Protein AF-A0A7V9KNM3-F1 (afdb_monomer_lite)

Secondary structure (DSSP, 8-state):
-HHHHHHHHHT-------TTTT--SSTTHHHHHHHHHHHHHHHHHTT--------S-STTS-HHHHTT-TT--EE--SPPHHHHHHHHHHHHHHHT--SPPP--TT--HHHHHHHHHHHHHHT--HHHHHTT---HHHHTHHHHHHHHHHHTTTSEESSSSSB--TT--S-------PPPPP-

Structure (mmCIF, N/CA/C/O backbone):
data_AF-A0A7V9KNM3-F1
#
_entry.id   AF-A0A7V9KNM3-F1
#
loop_
_atom_site.group_PDB
_atom_site.id
_atom_site.type_symbol
_atom_site.label_atom_id
_atom_site.label_alt_id
_atom_site.label_comp_id
_atom_site.label_asym_id
_atom_site.label_entity_id
_atom_site.label_seq_id
_atom_site.pdbx_PDB_ins_code
_atom_site.Cartn_x
_atom_site.Cartn_y
_atom_site.Cartn_z
_atom_site.occupancy
_atom_site.B_iso_or_equiv
_atom_site.auth_seq_id
_atom_site.auth_comp_id
_atom_site.auth_asym_id
_atom_site.auth_atom_id
_atom_site.pdbx_PDB_model_num
ATOM 1 N N . MET A 1 1 ? -4.105 -4.287 0.171 1.00 67.44 1 MET A N 1
ATOM 2 C CA . MET A 1 1 ? -3.770 -5.733 0.148 1.00 67.44 1 MET A CA 1
ATOM 3 C C . MET A 1 1 ? -3.659 -6.313 1.552 1.00 67.44 1 MET A C 1
ATOM 5 O O . MET A 1 1 ? -4.284 -7.334 1.788 1.00 67.44 1 MET A O 1
ATOM 9 N N . ILE A 1 2 ? -2.977 -5.642 2.489 1.00 79.56 2 ILE A N 1
ATOM 10 C CA . ILE A 1 2 ? -2.783 -6.111 3.877 1.00 79.56 2 ILE A CA 1
ATOM 11 C C . ILE A 1 2 ? -4.099 -6.467 4.583 1.00 79.56 2 ILE A C 1
ATOM 13 O O . ILE A 1 2 ? -4.248 -7.595 5.030 1.00 79.56 2 ILE A O 1
ATOM 17 N N . ALA A 1 3 ? -5.088 -5.565 4.592 1.00 78.12 3 ALA A N 1
ATOM 18 C CA . ALA A 1 3 ? -6.379 -5.825 5.243 1.00 78.12 3 ALA A CA 1
ATOM 19 C C . ALA A 1 3 ? -7.108 -7.070 4.694 1.00 78.12 3 ALA A C 1
ATOM 21 O O . ALA A 1 3 ? -7.756 -7.785 5.446 1.00 78.12 3 ALA A O 1
ATOM 22 N N . LYS A 1 4 ? -6.964 -7.361 3.391 1.00 75.81 4 LYS A N 1
ATOM 23 C CA . LYS A 1 4 ? -7.554 -8.555 2.760 1.00 75.81 4 LYS A CA 1
ATOM 24 C C . LYS A 1 4 ? -6.769 -9.830 3.076 1.00 75.81 4 LYS A C 1
ATOM 26 O O . LYS A 1 4 ? -7.362 -10.893 3.179 1.00 75.81 4 LYS A O 1
ATOM 31 N N . ALA A 1 5 ? -5.446 -9.729 3.191 1.00 84.25 5 ALA A N 1
ATOM 32 C CA . ALA A 1 5 ? -4.588 -10.873 3.475 1.00 84.25 5 ALA A CA 1
ATOM 33 C C . ALA A 1 5 ? -4.654 -11.289 4.952 1.00 84.25 5 ALA A C 1
ATOM 35 O O . ALA A 1 5 ? -4.652 -12.479 5.233 1.00 84.25 5 ALA A O 1
ATOM 36 N N . ALA A 1 6 ? -4.767 -10.329 5.877 1.00 86.25 6 ALA A N 1
ATOM 37 C CA . ALA A 1 6 ? -4.694 -10.570 7.317 1.00 86.25 6 ALA A CA 1
ATOM 38 C C . ALA A 1 6 ? -5.688 -11.631 7.814 1.00 86.25 6 ALA A C 1
ATOM 40 O O . ALA A 1 6 ? -5.289 -12.549 8.524 1.00 86.25 6 ALA A O 1
ATOM 41 N N . GLY A 1 7 ? -6.959 -11.546 7.411 1.00 85.56 7 GLY A N 1
ATOM 42 C CA . GLY A 1 7 ? -7.958 -12.524 7.842 1.00 85.56 7 GLY A CA 1
ATOM 43 C C . GLY A 1 7 ? -7.738 -13.916 7.257 1.00 85.56 7 GLY A C 1
ATOM 44 O O . GLY A 1 7 ? -7.827 -14.893 7.993 1.00 85.56 7 GLY A O 1
ATOM 45 N N . ASN A 1 8 ? -7.344 -14.015 5.982 1.00 86.06 8 ASN A N 1
ATOM 46 C CA . ASN A 1 8 ? -6.976 -15.301 5.378 1.00 86.06 8 ASN A CA 1
ATOM 47 C C . ASN A 1 8 ? -5.764 -15.927 6.080 1.00 86.06 8 ASN A C 1
ATOM 49 O O . ASN A 1 8 ? -5.775 -17.121 6.356 1.00 86.06 8 ASN A O 1
ATOM 53 N N . THR A 1 9 ? -4.742 -15.129 6.401 1.00 88.88 9 THR A N 1
ATOM 54 C CA . THR A 1 9 ? -3.554 -15.601 7.127 1.00 88.88 9 THR A CA 1
ATOM 55 C C . THR A 1 9 ? -3.896 -16.066 8.542 1.00 88.88 9 THR A C 1
ATOM 57 O O . THR A 1 9 ? -3.340 -17.054 9.005 1.00 88.88 9 THR A O 1
ATOM 60 N N . ALA A 1 10 ? -4.807 -15.374 9.229 1.00 87.19 10 ALA A N 1
ATOM 61 C CA . ALA A 1 10 ? -5.215 -15.718 10.589 1.00 87.19 10 ALA A CA 1
ATOM 62 C C . ALA A 1 10 ? -6.305 -16.807 10.654 1.00 87.19 10 ALA A C 1
ATOM 64 O O . ALA A 1 10 ? -6.640 -17.258 11.745 1.00 87.19 10 ALA A O 1
ATOM 65 N N . GLY A 1 11 ? -6.892 -17.202 9.518 1.00 87.19 11 GLY A N 1
ATOM 66 C CA . GLY A 1 11 ? -8.059 -18.089 9.487 1.00 87.19 11 GLY A CA 1
ATOM 67 C C . GLY A 1 11 ? -9.318 -17.467 10.107 1.00 87.19 11 GLY A C 1
ATOM 68 O O . GLY A 1 11 ? -10.184 -18.189 10.592 1.00 87.19 11 GLY A O 1
ATOM 69 N N . ILE A 1 12 ? -9.421 -16.132 10.118 1.00 86.31 12 ILE A N 1
ATOM 70 C CA . ILE A 1 12 ? -10.516 -15.388 10.756 1.00 86.31 12 ILE A CA 1
ATOM 71 C C . ILE A 1 12 ? -11.454 -14.817 9.677 1.00 86.31 12 ILE A C 1
ATOM 73 O O . ILE A 1 12 ? -10.978 -14.185 8.725 1.00 86.31 12 ILE A O 1
ATOM 77 N N . PRO A 1 13 ? -12.788 -14.968 9.821 1.00 85.12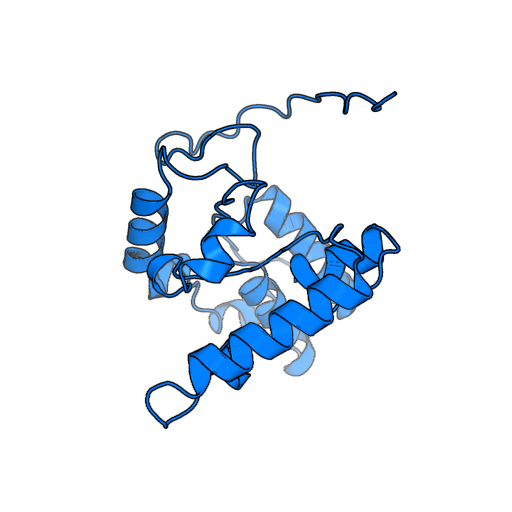 13 PRO A N 1
ATOM 78 C CA . PRO A 1 13 ? -13.757 -14.345 8.925 1.00 85.12 13 PRO A CA 1
ATOM 79 C C . PRO A 1 13 ? -13.531 -12.836 8.781 1.00 85.12 13 PRO A C 1
ATOM 81 O O . PRO A 1 13 ? -13.431 -12.107 9.766 1.00 85.12 13 PRO A O 1
ATOM 84 N N . THR A 1 14 ? -13.462 -12.356 7.538 1.00 86.62 14 THR A N 1
ATOM 85 C CA . THR A 1 14 ? -13.218 -10.939 7.233 1.00 86.62 14 THR A CA 1
ATOM 86 C C . THR A 1 14 ? -14.470 -10.291 6.670 1.00 86.62 14 THR A C 1
ATOM 88 O O . THR A 1 14 ? -15.011 -10.745 5.664 1.00 86.62 14 THR A O 1
ATOM 91 N N . VAL A 1 15 ? -14.887 -9.180 7.273 1.00 84.00 15 VAL A N 1
ATOM 92 C CA . VAL A 1 15 ? -15.954 -8.328 6.743 1.00 84.00 15 VAL A CA 1
ATOM 93 C C . VAL A 1 15 ? -15.316 -7.163 5.992 1.00 84.00 15 VAL A C 1
ATOM 95 O O . VAL A 1 15 ? -14.533 -6.402 6.558 1.00 84.00 15 VAL A O 1
ATOM 98 N N . ALA A 1 16 ? -15.638 -7.017 4.706 1.00 83.00 16 ALA A N 1
ATOM 99 C CA . ALA A 1 16 ? -15.242 -5.838 3.945 1.00 83.00 16 ALA A CA 1
ATOM 100 C C . ALA A 1 16 ? -16.137 -4.654 4.340 1.00 83.00 16 ALA A C 1
ATOM 102 O O . ALA A 1 16 ? -17.355 -4.719 4.190 1.00 83.00 16 ALA A O 1
ATOM 103 N N . PHE A 1 17 ? -15.529 -3.580 4.840 1.00 81.56 17 PHE A N 1
ATOM 104 C CA . PHE A 1 17 ? -16.239 -2.393 5.311 1.00 81.56 17 PHE A CA 1
ATOM 105 C C . PHE A 1 17 ? -15.962 -1.211 4.375 1.00 81.56 17 PHE A C 1
ATOM 107 O O . PHE A 1 17 ? -14.851 -0.679 4.357 1.00 81.56 17 PHE A O 1
ATOM 114 N N . ASP A 1 18 ? -16.954 -0.821 3.572 1.00 80.88 18 ASP A N 1
ATOM 115 C CA . ASP A 1 18 ? -16.836 0.286 2.617 1.00 80.88 18 ASP A CA 1
ATOM 116 C C . ASP A 1 18 ? -17.395 1.586 3.209 1.00 80.88 18 ASP A C 1
ATOM 118 O O . ASP A 1 18 ? -18.603 1.803 3.291 1.00 80.88 18 ASP A O 1
ATOM 122 N N . LEU A 1 19 ? -16.480 2.465 3.611 1.00 74.50 19 LEU A N 1
ATOM 123 C CA . LEU A 1 19 ? -16.789 3.786 4.152 1.00 74.50 19 LEU A CA 1
ATOM 124 C C . LEU A 1 19 ? -17.385 4.746 3.121 1.00 74.50 19 LEU A C 1
ATOM 126 O O . LEU A 1 19 ? -18.217 5.577 3.480 1.00 74.50 19 LEU A O 1
ATOM 130 N N . SER A 1 20 ? -16.965 4.647 1.862 1.00 70.19 20 SER A N 1
ATOM 131 C CA . SER A 1 20 ? -17.437 5.520 0.787 1.00 70.19 20 SER A CA 1
ATOM 132 C C . SER A 1 20 ? -18.879 5.189 0.417 1.00 70.19 20 SER A C 1
ATOM 134 O O . SER A 1 20 ? -19.686 6.098 0.255 1.00 70.19 20 SER A O 1
ATOM 136 N N . ALA A 1 21 ? -19.242 3.904 0.393 1.00 70.50 21 ALA A N 1
ATOM 137 C CA . ALA A 1 21 ? -20.623 3.467 0.173 1.00 70.50 21 ALA A CA 1
ATOM 138 C C . ALA A 1 21 ? -21.593 3.911 1.289 1.00 70.50 21 ALA A C 1
ATOM 140 O O . ALA A 1 21 ? -22.805 3.989 1.077 1.00 70.50 21 ALA A O 1
ATOM 141 N N . MET A 1 22 ? -21.076 4.223 2.482 1.00 67.94 22 MET A N 1
ATOM 142 C CA . MET A 1 22 ? -21.872 4.724 3.608 1.00 67.94 22 MET A CA 1
ATOM 143 C C . MET A 1 22 ? -22.092 6.241 3.575 1.00 67.94 22 MET A C 1
ATOM 145 O O . MET A 1 22 ? -22.904 6.748 4.350 1.00 67.94 22 MET A O 1
ATOM 149 N N . GLN A 1 23 ? -21.422 6.973 2.680 1.00 63.44 23 GLN A N 1
ATOM 150 C CA . GLN A 1 23 ? -21.650 8.405 2.499 1.00 63.44 23 GLN A CA 1
ATOM 151 C C . GLN A 1 23 ? -22.992 8.636 1.782 1.00 63.44 23 GLN A C 1
ATOM 153 O O . GLN A 1 23 ? -23.248 8.124 0.697 1.00 63.44 23 GLN A O 1
ATOM 158 N N . SER A 1 24 ? -23.881 9.395 2.420 1.00 55.06 24 SER A N 1
ATOM 159 C CA . SER A 1 24 ? -25.161 9.857 1.885 1.00 55.06 24 SER A CA 1
ATOM 160 C C . SER A 1 24 ? -25.047 11.316 1.443 1.00 55.06 24 SER A C 1
ATOM 162 O O . SER A 1 24 ? -24.380 12.115 2.100 1.00 55.06 24 SER A O 1
ATOM 164 N N . SER A 1 25 ? -25.746 11.678 0.366 1.00 50.09 25 SER A N 1
ATOM 165 C CA . SER A 1 25 ? -25.921 13.072 -0.062 1.00 50.09 25 SER A CA 1
ATOM 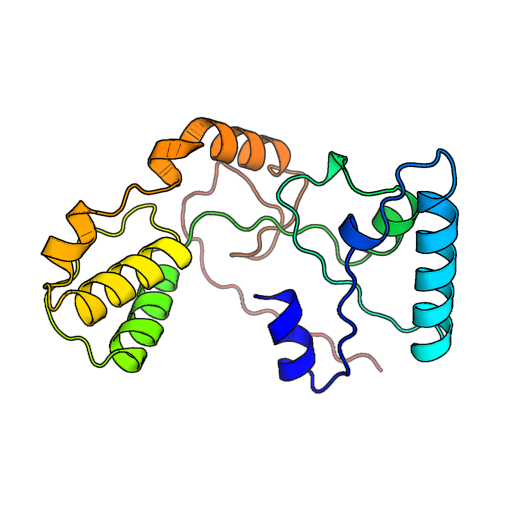166 C C . SER A 1 25 ? -26.827 13.879 0.879 1.00 50.09 25 SER A C 1
ATOM 168 O O . SER A 1 25 ? -26.813 15.106 0.845 1.00 50.09 25 SER A O 1
ATOM 170 N N . LEU A 1 26 ? -27.601 13.203 1.737 1.00 48.72 26 LEU A N 1
ATOM 171 C CA . LEU A 1 26 ? -28.465 13.823 2.741 1.00 48.72 26 LEU A CA 1
ATOM 172 C C . LEU A 1 26 ? -27.703 14.044 4.054 1.00 48.72 26 LEU A C 1
ATOM 174 O O . LEU A 1 26 ? -27.152 13.097 4.628 1.00 48.72 26 LEU A O 1
ATOM 178 N N . VAL A 1 27 ? -27.728 15.283 4.560 1.00 51.00 27 VAL A N 1
ATOM 179 C CA . VAL A 1 27 ? -27.152 15.660 5.862 1.00 51.00 27 VAL A CA 1
ATOM 180 C C . VAL A 1 27 ? -27.768 14.784 6.962 1.00 51.00 27 VAL A C 1
ATOM 182 O O . VAL A 1 27 ? -28.983 14.735 7.116 1.00 51.00 27 VAL A O 1
ATOM 185 N N . GLY A 1 28 ? -26.928 14.052 7.703 1.00 60.22 28 GLY A N 1
ATOM 186 C CA . GLY A 1 28 ? -27.336 13.140 8.785 1.00 60.22 28 GLY A CA 1
ATOM 187 C C . GLY A 1 28 ? -27.462 11.661 8.388 1.00 60.22 28 GLY A C 1
ATOM 188 O O . GLY A 1 28 ? -27.141 10.790 9.200 1.00 60.22 28 GLY A O 1
ATOM 189 N N . GLY A 1 29 ? -27.799 11.355 7.129 1.00 68.19 29 GLY A N 1
ATOM 190 C CA . GLY A 1 29 ? -28.002 9.973 6.664 1.00 68.19 29 GLY A CA 1
ATOM 191 C C . GLY A 1 29 ? -26.725 9.121 6.668 1.00 68.19 29 GLY A C 1
ATOM 192 O O . GLY A 1 29 ? -26.774 7.919 6.927 1.00 68.19 29 GLY A O 1
ATOM 193 N N . SER A 1 30 ? -25.562 9.742 6.452 1.00 71.38 30 SER A N 1
ATOM 194 C CA . SER A 1 30 ? -24.258 9.058 6.502 1.00 71.38 30 SER A CA 1
ATOM 195 C C . SER A 1 30 ? -23.931 8.536 7.904 1.00 71.38 30 SER A C 1
ATOM 197 O O . SER A 1 30 ? -23.402 7.438 8.062 1.00 71.38 30 SER A O 1
ATOM 199 N N . GLY A 1 31 ? -24.268 9.313 8.940 1.00 75.75 31 GLY A N 1
ATOM 200 C CA . GLY A 1 31 ? -23.991 8.953 10.331 1.00 75.75 31 GLY A CA 1
ATOM 201 C C . GLY A 1 31 ? -24.916 7.856 10.857 1.00 75.75 31 GLY A C 1
ATOM 202 O O . GLY A 1 31 ? -24.507 7.052 11.692 1.00 75.75 31 GLY A O 1
ATOM 203 N N . GLU A 1 32 ? -26.161 7.804 10.381 1.00 80.19 32 GLU A N 1
ATOM 204 C CA . GLU A 1 32 ? -27.105 6.732 10.714 1.00 80.19 32 GLU A CA 1
ATOM 205 C C . GLU A 1 32 ? -26.702 5.401 10.066 1.00 80.19 32 GLU A C 1
ATOM 207 O O . GLU A 1 32 ? -26.599 4.391 10.761 1.00 80.19 32 GLU A O 1
ATOM 212 N N . ARG A 1 33 ? -26.354 5.416 8.770 1.00 82.12 33 ARG A N 1
ATOM 213 C CA . ARG A 1 33 ? -25.859 4.228 8.050 1.00 82.12 33 ARG A CA 1
ATOM 214 C C . ARG A 1 33 ? -24.589 3.662 8.673 1.00 82.12 33 ARG A C 1
ATOM 216 O O . ARG A 1 33 ? -24.494 2.452 8.869 1.00 82.12 33 ARG A O 1
ATOM 223 N N . LEU A 1 34 ? -23.640 4.532 9.025 1.00 82.56 34 LEU A N 1
ATOM 224 C CA . LEU A 1 34 ? -22.415 4.120 9.703 1.00 82.56 34 LEU A CA 1
ATOM 225 C C . LEU A 1 34 ? -22.725 3.453 11.049 1.00 82.56 34 LEU A C 1
ATOM 227 O O . LEU A 1 34 ? -22.212 2.374 11.324 1.00 82.56 34 LEU A O 1
ATOM 231 N N . ARG A 1 35 ? -23.595 4.053 11.873 1.00 82.94 35 ARG A N 1
ATOM 232 C CA . ARG A 1 35 ? -23.985 3.477 13.171 1.00 82.94 35 ARG A CA 1
ATOM 233 C C . ARG A 1 35 ? -24.668 2.119 13.023 1.00 82.94 35 ARG A C 1
ATOM 235 O O . ARG A 1 35 ? -24.295 1.195 13.741 1.00 82.94 35 ARG A O 1
ATOM 242 N N . ALA A 1 36 ? -25.601 1.978 12.083 1.00 86.81 36 ALA A N 1
ATOM 243 C CA . ALA A 1 36 ? -26.269 0.705 11.816 1.00 86.81 36 ALA A CA 1
ATOM 244 C C . ALA A 1 36 ? -25.268 -0.381 11.384 1.00 86.81 36 ALA A C 1
ATOM 246 O O . ALA A 1 36 ? -25.292 -1.496 11.902 1.00 86.81 36 ALA A O 1
ATOM 247 N N . ALA A 1 37 ? -24.328 -0.047 10.496 1.00 85.88 37 ALA A N 1
ATOM 248 C CA . ALA A 1 37 ? -23.287 -0.981 10.076 1.00 85.88 37 ALA A CA 1
ATOM 249 C C . ALA A 1 37 ? -22.369 -1.397 11.239 1.00 85.88 37 ALA A C 1
ATOM 251 O O . ALA A 1 37 ? -22.026 -2.572 11.364 1.00 85.88 37 ALA A O 1
ATOM 252 N N . LEU A 1 38 ? -22.004 -0.459 12.119 1.00 85.81 38 LEU A N 1
ATOM 253 C CA . LEU A 1 38 ? -21.213 -0.762 13.314 1.00 85.81 38 LEU A CA 1
ATOM 254 C C . LEU A 1 38 ? -21.956 -1.696 14.280 1.00 85.81 38 LEU A C 1
ATOM 256 O O . LEU A 1 38 ? -21.343 -2.630 14.787 1.00 85.81 38 LEU A O 1
ATOM 260 N N . GLN A 1 39 ? -23.264 -1.503 14.480 1.00 86.31 39 GLN A N 1
ATOM 261 C CA . GLN A 1 39 ? -24.083 -2.390 15.319 1.00 86.31 39 GLN A CA 1
ATOM 262 C C . GLN A 1 39 ? -24.106 -3.829 14.794 1.00 86.31 39 GLN A C 1
ATOM 264 O O . GLN A 1 39 ? -24.004 -4.770 15.578 1.00 86.31 39 GLN A O 1
ATOM 269 N N . VAL A 1 40 ? -24.187 -4.012 13.472 1.00 87.81 40 VAL A N 1
ATOM 270 C CA . VAL A 1 40 ? -24.121 -5.343 12.850 1.00 87.81 40 VAL A CA 1
ATOM 271 C C . VAL A 1 40 ? -22.763 -6.000 13.107 1.00 87.81 40 VAL A C 1
ATOM 273 O O . VAL A 1 40 ? -22.708 -7.168 13.488 1.00 87.81 40 VAL A O 1
ATOM 276 N N . VAL A 1 41 ? -21.663 -5.256 12.952 1.00 86.75 41 VAL A N 1
ATOM 277 C CA . VAL A 1 41 ? -20.313 -5.784 13.219 1.00 86.75 41 VAL A CA 1
ATOM 278 C C . VAL A 1 41 ? -20.144 -6.158 14.693 1.00 86.75 41 VAL A C 1
ATOM 280 O O . VAL A 1 41 ? -19.586 -7.215 14.998 1.00 86.75 41 VAL A O 1
ATOM 283 N N . ASP A 1 42 ? -20.651 -5.339 15.612 1.00 86.25 42 ASP A N 1
ATOM 284 C CA . ASP A 1 42 ? -20.579 -5.612 17.050 1.00 86.25 42 ASP A CA 1
ATOM 285 C C . ASP A 1 42 ? -21.389 -6.858 17.430 1.00 86.25 42 ASP A C 1
ATOM 287 O O . ASP A 1 42 ? -20.909 -7.685 18.206 1.00 86.25 42 ASP A O 1
ATOM 291 N N . ALA A 1 43 ? -22.572 -7.039 16.832 1.00 87.50 43 ALA A N 1
ATOM 292 C CA . ALA A 1 43 ? -23.420 -8.207 17.057 1.00 87.50 43 ALA A CA 1
ATOM 293 C C . ALA A 1 43 ? -22.763 -9.507 16.565 1.00 87.50 43 ALA A C 1
ATOM 295 O O . ALA A 1 43 ? -22.770 -10.509 17.277 1.00 87.50 43 ALA A O 1
ATOM 296 N N . ILE A 1 44 ? -22.151 -9.488 15.375 1.00 87.38 44 ILE A N 1
ATOM 297 C CA . ILE A 1 44 ? -21.473 -10.663 14.800 1.00 87.38 44 ILE A CA 1
ATOM 298 C C . ILE A 1 44 ? -20.197 -11.003 15.580 1.00 87.38 44 ILE A C 1
ATOM 300 O O . ILE A 1 44 ? -19.897 -12.174 15.798 1.00 87.38 44 ILE A O 1
ATOM 304 N N . SER A 1 45 ? -19.439 -9.990 16.002 1.00 86.56 45 SER A N 1
ATOM 305 C CA . SER A 1 45 ? -18.153 -10.187 16.682 1.00 86.56 45 SER A CA 1
ATOM 306 C C . SER A 1 45 ? -18.266 -10.383 18.195 1.00 86.56 45 SER A C 1
ATOM 308 O O . SER A 1 45 ? -17.253 -10.651 18.840 1.00 86.56 45 SER A O 1
ATOM 310 N N . GLN A 1 46 ? -19.460 -10.221 18.779 1.00 84.25 46 GLN A N 1
ATOM 311 C CA . GLN A 1 46 ? -19.676 -10.222 20.233 1.00 84.25 46 GLN A CA 1
ATOM 312 C C . GLN A 1 46 ? -18.729 -9.241 20.956 1.00 84.25 46 GLN A C 1
ATOM 314 O O . GLN A 1 46 ? -18.193 -9.527 22.027 1.00 84.25 46 GLN A O 1
ATOM 319 N N . GLY A 1 47 ? -18.459 -8.096 20.321 1.00 77.50 47 GLY A N 1
ATOM 320 C CA . GLY A 1 47 ? -17.521 -7.078 20.805 1.00 77.50 47 GLY A CA 1
ATOM 321 C C . GLY A 1 47 ? -16.029 -7.411 20.645 1.00 77.50 47 GLY A C 1
ATOM 322 O O . GLY A 1 47 ? -15.188 -6.592 21.011 1.00 77.50 47 GLY A O 1
ATOM 323 N N . LYS A 1 48 ? -15.664 -8.570 20.078 1.00 84.00 48 LYS A N 1
ATOM 324 C CA . LYS A 1 48 ? -14.272 -9.003 19.852 1.00 84.00 48 LYS A CA 1
ATOM 325 C C . LYS A 1 48 ? -13.874 -8.859 18.380 1.00 84.00 48 LYS A C 1
ATOM 327 O O . LYS A 1 48 ? -13.654 -9.839 17.676 1.00 84.00 48 LYS A O 1
ATOM 332 N N . SER A 1 49 ? -13.785 -7.620 17.903 1.00 86.25 49 SER A N 1
ATOM 333 C CA . SER A 1 49 ? -13.416 -7.308 16.513 1.00 86.25 49 SER A CA 1
ATOM 334 C C . SER A 1 49 ? -12.028 -6.671 16.403 1.00 86.25 49 SER A C 1
ATOM 336 O O . SER A 1 49 ? -11.732 -5.724 17.133 1.00 86.25 49 SER A O 1
ATOM 338 N N . LEU A 1 50 ? -11.222 -7.109 15.431 1.00 87.62 50 LEU A N 1
ATOM 339 C CA . LEU A 1 50 ? -10.010 -6.406 15.000 1.00 87.62 50 LEU A CA 1
ATOM 340 C C . LEU A 1 50 ? -10.329 -5.515 13.794 1.00 87.62 50 LEU A C 1
ATOM 342 O O . LEU A 1 50 ? -10.821 -5.994 12.775 1.00 87.62 50 LEU A O 1
ATOM 346 N N . TRP A 1 51 ? -10.005 -4.227 13.896 1.00 87.19 51 TRP A N 1
ATOM 347 C CA . TRP A 1 51 ? -10.215 -3.255 12.824 1.00 87.19 51 TRP A CA 1
ATOM 348 C C . TRP A 1 51 ? -8.901 -2.958 12.106 1.00 87.19 51 TRP A C 1
ATOM 350 O O . TRP A 1 51 ? -7.957 -2.452 12.711 1.00 87.19 51 TRP A O 1
ATOM 360 N N . ILE A 1 52 ? -8.856 -3.240 10.803 1.00 88.06 52 ILE A N 1
ATOM 361 C CA . ILE A 1 52 ? -7.725 -2.913 9.929 1.00 88.06 52 ILE A CA 1
ATOM 362 C C . ILE A 1 52 ? -8.243 -2.030 8.800 1.00 88.06 52 ILE A C 1
ATOM 364 O O . ILE A 1 52 ? -9.120 -2.435 8.039 1.00 88.06 52 ILE A O 1
ATOM 368 N N . ALA A 1 53 ? -7.667 -0.840 8.662 1.00 85.31 53 ALA A N 1
ATOM 369 C CA . ALA A 1 53 ? -7.971 0.073 7.572 1.00 85.31 53 ALA A CA 1
ATOM 370 C C . ALA A 1 53 ? -6.689 0.576 6.914 1.00 85.31 53 ALA A C 1
ATOM 372 O O . ALA A 1 53 ? -5.636 0.673 7.540 1.00 85.31 53 ALA A O 1
ATOM 373 N N . THR A 1 54 ? -6.796 0.912 5.634 1.00 85.50 54 THR A N 1
ATOM 374 C CA . THR A 1 54 ? -5.745 1.594 4.879 1.00 85.50 54 THR A CA 1
ATOM 375 C C . THR A 1 54 ? -6.287 2.940 4.437 1.00 85.50 54 THR A C 1
ATOM 377 O O . THR A 1 54 ? -7.371 2.993 3.857 1.00 85.50 54 THR A O 1
ATOM 380 N N . CYS A 1 55 ? -5.552 4.017 4.687 1.00 80.19 55 CYS A N 1
ATOM 381 C CA . CYS A 1 55 ? -5.929 5.351 4.241 1.00 80.19 55 CYS A CA 1
ATOM 382 C C . CYS A 1 55 ? -4.682 6.122 3.814 1.00 80.19 55 CYS A C 1
ATOM 384 O O . CYS A 1 55 ? -3.616 5.944 4.396 1.00 80.19 55 CYS A O 1
ATOM 386 N N . ASN A 1 56 ? -4.841 6.992 2.818 1.00 73.88 56 ASN A N 1
ATOM 387 C CA . ASN A 1 56 ? -3.805 7.958 2.442 1.00 73.88 56 ASN A CA 1
ATOM 388 C C . ASN A 1 56 ? -3.975 9.283 3.200 1.00 73.88 56 ASN A C 1
ATOM 390 O O . ASN A 1 56 ? -3.095 10.129 3.177 1.00 73.88 56 ASN A O 1
ATOM 394 N N . SER A 1 57 ? -5.108 9.466 3.885 1.00 74.94 57 SER A N 1
ATOM 395 C CA . SER A 1 57 ? -5.360 10.600 4.765 1.00 74.94 57 SER A CA 1
ATOM 396 C C . SER A 1 57 ? -6.141 10.140 5.990 1.00 74.94 57 SER A C 1
ATOM 398 O O . SER A 1 57 ? -7.266 9.657 5.883 1.00 74.94 57 SER A O 1
ATOM 400 N N . ILE A 1 58 ? -5.541 10.298 7.169 1.00 71.50 58 ILE A N 1
ATOM 401 C CA . ILE A 1 58 ? -6.186 9.970 8.447 1.00 71.50 58 ILE A CA 1
ATOM 402 C C . ILE A 1 58 ? -7.221 11.030 8.859 1.00 71.50 58 ILE A C 1
ATOM 404 O O . ILE A 1 58 ? -8.131 10.756 9.647 1.00 71.50 58 ILE A O 1
ATOM 408 N N . THR A 1 59 ? -7.106 12.254 8.327 1.00 69.88 59 THR A N 1
ATOM 409 C CA . THR A 1 59 ? -7.938 13.395 8.735 1.00 69.88 59 THR A CA 1
ATOM 410 C C . THR A 1 59 ? -9.390 13.260 8.284 1.00 69.88 59 THR A C 1
ATOM 412 O O . THR A 1 59 ? -10.262 13.855 8.911 1.00 69.88 59 THR A O 1
ATOM 415 N N . SER A 1 60 ? -9.680 12.417 7.292 1.00 69.19 60 SER A N 1
ATOM 416 C CA . SER A 1 60 ? -11.037 12.169 6.795 1.00 69.19 60 SER A CA 1
ATOM 417 C C . SER A 1 60 ? -11.824 11.119 7.589 1.00 69.19 60 SER A C 1
ATOM 419 O O . SER A 1 60 ? -13.011 10.933 7.332 1.00 69.19 60 SER A O 1
ATOM 421 N N . LEU A 1 61 ? -11.201 10.415 8.545 1.00 72.38 61 LEU A N 1
ATOM 422 C CA . LEU A 1 61 ? -11.893 9.376 9.317 1.00 72.38 61 LEU A CA 1
ATOM 423 C C . LEU A 1 61 ? -12.827 9.976 10.384 1.00 72.38 61 LEU A C 1
ATOM 425 O O . LEU A 1 61 ? -12.346 10.779 11.192 1.00 72.38 61 LEU A O 1
ATOM 429 N N . PRO A 1 62 ? -14.105 9.546 10.458 1.00 74.75 62 PRO A N 1
ATOM 430 C CA . PRO A 1 62 ? -15.023 9.932 11.528 1.00 74.75 62 PRO A CA 1
ATOM 431 C C . PRO A 1 62 ? -14.481 9.580 12.927 1.00 74.75 62 PRO A C 1
ATOM 433 O O . PRO A 1 62 ? -13.860 8.518 13.087 1.00 74.75 62 PRO A O 1
ATOM 436 N N . PRO A 1 63 ? -14.708 10.419 13.957 1.00 76.06 63 PRO A N 1
ATOM 437 C CA . PRO A 1 63 ? -14.251 10.159 15.325 1.00 76.06 63 PRO A CA 1
ATOM 438 C C . PRO A 1 63 ? -14.694 8.803 15.894 1.00 76.06 63 PRO A C 1
ATOM 440 O O . PRO A 1 63 ? -13.929 8.167 16.621 1.00 76.06 63 PRO A O 1
ATOM 443 N N . GLU A 1 64 ? -15.893 8.338 15.538 1.00 77.88 64 GLU A N 1
ATOM 444 C CA . GLU A 1 64 ? -16.465 7.058 15.969 1.00 77.88 64 GLU A CA 1
ATOM 445 C C . GLU A 1 64 ? -15.610 5.870 15.515 1.00 77.88 64 GLU A C 1
ATOM 447 O O . GLU A 1 64 ? -15.439 4.904 16.257 1.00 77.88 64 GLU A O 1
ATOM 452 N N . LEU A 1 65 ? -15.023 5.961 14.318 1.00 78.31 65 LEU A N 1
ATOM 453 C CA . LEU A 1 65 ? -14.118 4.943 13.786 1.00 78.31 65 LEU A CA 1
ATOM 454 C C . LEU A 1 65 ? -12.698 5.103 14.300 1.00 78.31 65 LEU A C 1
ATOM 456 O O . LEU A 1 65 ? -12.046 4.103 14.586 1.00 78.31 65 LEU A O 1
ATOM 460 N N . ARG A 1 66 ? -12.221 6.343 14.471 1.00 77.94 66 ARG A N 1
ATOM 461 C CA . ARG A 1 66 ? -10.874 6.596 15.009 1.00 77.94 66 ARG A CA 1
ATOM 462 C C . ARG A 1 66 ? -10.643 5.877 16.335 1.00 77.94 66 ARG A C 1
ATOM 464 O O . ARG A 1 66 ? -9.577 5.310 16.534 1.00 77.94 66 ARG A O 1
ATOM 471 N N . ARG A 1 67 ? -11.656 5.845 17.207 1.00 79.94 67 ARG A N 1
ATOM 472 C CA . ARG A 1 67 ? -11.587 5.175 18.517 1.00 79.94 67 ARG A CA 1
ATOM 473 C C . ARG A 1 67 ? -11.477 3.649 18.438 1.00 79.94 67 ARG A C 1
ATOM 475 O O . ARG A 1 67 ? -11.006 3.042 19.392 1.00 79.94 67 ARG A O 1
ATOM 482 N N . ARG A 1 68 ? -11.895 3.027 17.331 1.00 81.38 68 ARG A N 1
ATOM 483 C CA . ARG A 1 68 ? -11.840 1.566 17.152 1.00 81.38 68 ARG A CA 1
ATOM 484 C C . ARG A 1 68 ? -10.459 1.062 16.715 1.00 81.38 68 ARG A C 1
ATOM 486 O O . ARG A 1 68 ? -10.179 -0.124 16.861 1.00 81.38 68 ARG A O 1
ATOM 493 N N . TYR A 1 69 ? -9.575 1.940 16.234 1.00 83.38 69 TYR A N 1
ATOM 494 C CA . TYR A 1 69 ? -8.202 1.585 15.856 1.00 83.38 69 TYR A CA 1
ATOM 495 C C . TYR A 1 69 ? -7.263 1.626 17.067 1.00 83.38 69 TYR A C 1
ATOM 497 O O . TYR A 1 69 ? -6.472 2.550 17.245 1.00 83.38 69 TYR A O 1
ATOM 505 N N . THR A 1 70 ? -7.364 0.611 17.923 1.00 80.94 70 THR A N 1
ATOM 506 C CA . THR A 1 70 ? -6.638 0.551 19.203 1.00 80.94 70 THR A CA 1
ATOM 507 C C . THR A 1 70 ? -5.177 0.116 19.078 1.00 80.94 70 THR A C 1
ATOM 509 O O . THR A 1 70 ? -4.373 0.438 19.944 1.00 80.94 70 THR A O 1
ATOM 512 N N . GLN A 1 71 ? -4.811 -0.568 17.991 1.00 83.69 71 GLN A N 1
ATOM 513 C CA . GLN A 1 71 ? -3.459 -1.110 17.771 1.00 83.69 71 GLN A CA 1
ATOM 514 C C . GLN A 1 71 ? -2.454 -0.075 17.230 1.00 83.69 71 GLN A C 1
ATOM 516 O O . GLN A 1 71 ? 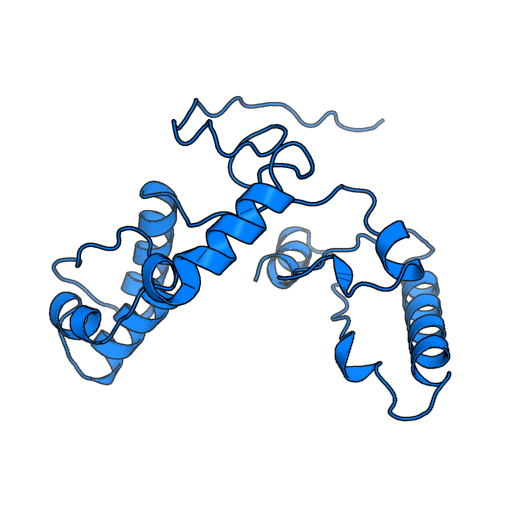-1.319 -0.415 16.906 1.00 83.69 71 GLN A O 1
ATOM 521 N N . GLY A 1 72 ? -2.860 1.193 17.131 1.00 85.38 72 GLY A N 1
ATOM 522 C CA . GLY A 1 72 ? -2.032 2.279 16.615 1.00 85.38 72 GLY A CA 1
ATOM 523 C C . GLY A 1 72 ? -2.139 2.476 15.101 1.00 85.38 72 GLY A C 1
ATOM 524 O O . GLY A 1 72 ? -2.848 1.767 14.388 1.00 85.38 72 GLY A O 1
ATOM 525 N N . THR A 1 73 ? -1.447 3.506 14.614 1.00 89.38 73 THR A N 1
ATOM 526 C CA . THR A 1 73 ? -1.355 3.841 13.187 1.00 89.38 73 THR A CA 1
ATOM 527 C C . THR A 1 73 ? 0.040 3.502 12.689 1.00 89.38 73 THR A C 1
ATOM 529 O O . THR A 1 73 ? 1.023 3.948 13.280 1.00 89.38 73 THR A O 1
ATOM 532 N N . PHE A 1 74 ? 0.117 2.740 11.599 1.00 91.88 74 PHE A N 1
ATOM 533 C CA . PHE A 1 74 ? 1.371 2.321 10.979 1.00 91.88 74 PHE A CA 1
ATOM 534 C C . PHE A 1 74 ? 1.603 3.098 9.688 1.00 91.88 74 PHE A C 1
ATOM 536 O O . PHE A 1 74 ? 0.716 3.182 8.837 1.00 91.88 74 PHE A O 1
ATOM 543 N N . PHE A 1 75 ? 2.803 3.646 9.542 1.00 92.25 75 PHE A N 1
ATOM 544 C CA . PHE A 1 75 ? 3.256 4.297 8.328 1.00 92.25 75 PHE A CA 1
ATOM 545 C C . PHE A 1 75 ? 4.006 3.304 7.441 1.00 92.25 75 PHE A C 1
ATOM 547 O O . PHE A 1 75 ? 4.979 2.675 7.871 1.00 92.25 75 PHE A O 1
ATOM 554 N N . PHE A 1 76 ? 3.539 3.189 6.201 1.00 91.38 76 PHE A N 1
ATOM 555 C CA . PHE A 1 76 ? 4.168 2.414 5.141 1.00 91.38 76 PHE A CA 1
ATOM 556 C C . PHE A 1 76 ? 4.854 3.390 4.193 1.00 91.38 76 PHE A C 1
ATOM 558 O O . PHE A 1 76 ? 4.179 4.166 3.519 1.00 91.38 76 PHE A O 1
ATOM 565 N N . ASP A 1 77 ? 6.183 3.359 4.176 1.00 92.75 77 ASP A N 1
ATOM 566 C CA . ASP A 1 77 ? 6.976 4.134 3.225 1.00 92.75 77 ASP A CA 1
ATOM 567 C C . ASP A 1 77 ? 7.150 3.355 1.906 1.00 92.75 77 ASP A C 1
ATOM 569 O O . ASP A 1 77 ? 6.627 2.248 1.738 1.00 92.75 77 ASP A O 1
ATOM 573 N N . LEU A 1 78 ? 7.879 3.940 0.957 1.00 92.50 78 LEU A N 1
ATOM 574 C CA . LEU A 1 78 ? 8.330 3.257 -0.247 1.00 92.50 78 LEU A CA 1
ATOM 575 C C . LEU A 1 78 ? 9.141 2.002 0.115 1.00 92.50 78 LEU A C 1
ATOM 577 O O . LEU A 1 78 ? 9.920 2.032 1.071 1.00 92.50 78 LEU A O 1
ATOM 581 N N . PRO A 1 79 ? 8.984 0.912 -0.655 1.00 94.31 79 PRO A N 1
ATOM 582 C CA . PRO A 1 79 ? 9.638 -0.348 -0.346 1.00 94.31 79 PRO A CA 1
ATOM 583 C C . PRO A 1 79 ? 11.160 -0.244 -0.480 1.00 94.31 79 PRO A C 1
ATOM 585 O O . PRO A 1 79 ? 11.683 0.387 -1.408 1.00 94.31 79 PRO A O 1
ATOM 588 N N . SER A 1 80 ? 11.871 -0.928 0.412 1.00 92.94 80 SER A N 1
ATOM 589 C CA . SER A 1 80 ? 13.320 -1.112 0.333 1.00 92.94 80 SER A CA 1
ATOM 590 C C . SER A 1 80 ? 13.717 -1.942 -0.896 1.00 92.94 80 SER A C 1
ATOM 592 O O . SER A 1 80 ? 12.876 -2.567 -1.544 1.00 92.94 80 SER A O 1
ATOM 594 N N . ALA A 1 81 ? 15.011 -1.986 -1.224 1.00 94.06 81 ALA A N 1
ATOM 595 C CA . ALA A 1 81 ? 15.501 -2.838 -2.311 1.00 94.06 81 ALA A CA 1
ATOM 596 C C . ALA A 1 81 ? 15.167 -4.327 -2.081 1.00 94.06 81 ALA A C 1
ATOM 598 O O . ALA A 1 81 ? 14.779 -5.025 -3.014 1.00 94.06 81 ALA A O 1
ATOM 599 N N . GLU A 1 82 ? 15.241 -4.796 -0.833 1.00 93.50 82 GLU A N 1
ATOM 600 C CA . GLU A 1 82 ? 14.904 -6.174 -0.448 1.00 93.50 82 GLU A CA 1
ATOM 601 C C . GLU A 1 82 ? 13.406 -6.468 -0.623 1.00 93.50 82 GLU A C 1
ATOM 603 O O . GLU A 1 82 ? 13.017 -7.528 -1.118 1.00 93.50 82 GLU A O 1
ATOM 608 N N . GLU A 1 83 ? 12.546 -5.514 -0.261 1.00 94.31 83 GLU A N 1
ATOM 609 C CA . GLU A 1 83 ? 11.098 -5.637 -0.444 1.00 94.31 83 GLU A CA 1
ATOM 610 C C . GLU A 1 83 ? 10.721 -5.601 -1.930 1.00 94.31 83 GLU A C 1
ATOM 612 O O . GLU A 1 83 ? 9.899 -6.406 -2.375 1.00 94.31 83 GLU A O 1
ATOM 617 N N . ARG A 1 84 ? 11.348 -4.724 -2.727 1.00 96.25 84 ARG A N 1
ATOM 618 C CA . ARG A 1 84 ? 11.163 -4.694 -4.187 1.00 96.25 84 ARG A CA 1
ATOM 619 C C . ARG A 1 84 ? 11.612 -5.997 -4.834 1.00 96.25 84 ARG A C 1
ATOM 621 O O . ARG A 1 84 ? 10.880 -6.532 -5.663 1.00 96.25 84 ARG A O 1
ATOM 628 N N . GLU A 1 85 ? 12.740 -6.561 -4.408 1.00 96.06 85 GLU A N 1
ATOM 629 C CA . GLU A 1 85 ? 13.221 -7.871 -4.859 1.00 96.06 85 GLU A CA 1
ATOM 630 C C . GLU A 1 85 ? 12.181 -8.977 -4.622 1.00 96.06 85 GLU A C 1
ATOM 632 O O . GLU A 1 85 ? 11.875 -9.761 -5.524 1.00 96.06 85 GLU A O 1
ATOM 637 N N . ALA A 1 86 ? 11.579 -9.024 -3.430 1.00 96.31 86 ALA A N 1
ATOM 638 C CA . ALA A 1 86 ? 10.518 -9.984 -3.132 1.00 96.31 86 ALA A CA 1
ATOM 639 C C . ALA A 1 86 ? 9.293 -9.795 -4.046 1.00 96.31 86 ALA A C 1
ATOM 641 O O . ALA A 1 86 ? 8.700 -10.773 -4.509 1.00 96.31 86 ALA A O 1
ATOM 642 N N . ILE A 1 87 ? 8.932 -8.546 -4.349 1.00 96.62 87 ILE A N 1
ATOM 643 C CA . ILE A 1 87 ? 7.808 -8.224 -5.234 1.00 96.62 87 ILE A CA 1
ATOM 644 C C . ILE A 1 87 ? 8.106 -8.618 -6.688 1.00 96.62 87 ILE A C 1
ATOM 646 O O . ILE A 1 87 ? 7.233 -9.189 -7.349 1.00 96.62 87 ILE A O 1
ATOM 650 N N . TRP A 1 88 ? 9.324 -8.372 -7.177 1.00 97.75 88 TRP A N 1
ATOM 651 C CA . TRP A 1 88 ? 9.768 -8.820 -8.498 1.00 97.75 88 TRP A CA 1
ATOM 652 C C . TRP A 1 88 ? 9.598 -10.326 -8.650 1.00 97.75 88 TRP A C 1
ATOM 654 O O . TRP A 1 88 ? 8.930 -10.762 -9.585 1.00 97.75 88 TRP A O 1
ATOM 664 N N . LYS A 1 89 ? 10.100 -11.121 -7.696 1.00 97.19 89 LYS A N 1
ATOM 665 C CA . LYS A 1 89 ? 9.988 -12.590 -7.730 1.00 97.19 89 LYS A CA 1
ATOM 666 C C . LYS A 1 89 ? 8.547 -13.063 -7.919 1.00 97.19 89 LYS A C 1
ATOM 668 O O . LYS A 1 89 ? 8.296 -13.937 -8.744 1.00 97.19 89 LYS A O 1
ATOM 673 N N . ILE A 1 90 ? 7.594 -12.456 -7.209 1.00 96.62 90 ILE A N 1
ATOM 674 C CA . ILE A 1 90 ? 6.169 -12.800 -7.325 1.00 96.62 90 ILE A CA 1
ATOM 675 C C . ILE A 1 90 ? 5.673 -12.590 -8.760 1.00 96.62 90 ILE A C 1
ATOM 677 O O . ILE A 1 90 ? 4.985 -13.450 -9.311 1.00 96.62 90 ILE A O 1
ATOM 681 N N . TYR A 1 91 ? 5.989 -11.446 -9.367 1.00 97.75 91 TYR A N 1
ATOM 682 C CA . TYR A 1 91 ? 5.434 -11.080 -10.669 1.00 97.75 91 TYR A CA 1
ATOM 683 C C . TYR A 1 91 ? 6.179 -11.687 -11.857 1.00 97.75 91 TYR A C 1
ATOM 685 O O . TYR A 1 91 ? 5.526 -12.015 -12.846 1.00 97.75 91 TYR A O 1
ATOM 693 N N . LEU A 1 92 ? 7.489 -11.903 -11.745 1.00 97.19 92 LEU A N 1
ATOM 694 C CA . LEU A 1 92 ? 8.264 -12.641 -12.743 1.00 97.19 92 LEU A CA 1
ATOM 695 C C . LEU A 1 92 ? 7.743 -14.074 -12.871 1.00 97.19 92 LEU A C 1
ATOM 697 O O . LEU A 1 92 ? 7.399 -14.500 -13.968 1.00 97.19 92 LEU A O 1
ATOM 701 N N . VAL A 1 93 ? 7.555 -14.771 -11.742 1.00 97.38 93 VAL A N 1
ATOM 702 C CA . VAL A 1 93 ? 6.969 -16.122 -11.729 1.00 97.38 93 VAL A CA 1
ATOM 703 C C . VAL A 1 93 ? 5.541 -16.105 -12.268 1.00 97.38 93 VAL A C 1
ATOM 705 O O . VAL A 1 93 ? 5.177 -16.938 -13.092 1.00 97.38 93 VAL A O 1
ATOM 708 N N . LYS A 1 94 ? 4.722 -15.137 -11.841 1.00 96.94 94 LYS A N 1
ATOM 709 C CA . LYS A 1 94 ? 3.314 -15.053 -12.249 1.00 96.94 94 LYS A CA 1
ATOM 710 C C . LYS A 1 94 ? 3.123 -14.935 -13.763 1.00 96.94 94 LYS A C 1
ATOM 712 O O . LYS A 1 94 ? 2.139 -15.458 -14.280 1.00 96.94 94 LYS A O 1
ATOM 717 N N . TRP A 1 95 ? 3.999 -14.200 -14.441 1.00 96.94 95 TRP A N 1
ATOM 718 C CA . TRP A 1 95 ? 3.906 -13.963 -15.883 1.00 96.94 95 TRP A CA 1
ATOM 719 C C . TRP A 1 95 ? 4.938 -14.735 -16.701 1.00 96.94 95 TRP A C 1
ATOM 721 O O . TRP A 1 95 ? 4.988 -14.548 -17.913 1.00 96.94 95 TRP A O 1
ATOM 731 N N . ASN A 1 96 ? 5.703 -15.619 -16.054 1.00 96.25 96 ASN A N 1
ATOM 732 C CA . ASN A 1 96 ? 6.789 -16.381 -16.661 1.00 96.25 96 ASN A CA 1
ATOM 733 C C . ASN A 1 96 ? 7.731 -15.484 -17.482 1.00 96.25 96 ASN A C 1
ATOM 735 O O . ASN A 1 96 ? 7.986 -15.744 -18.655 1.00 96.25 96 ASN A O 1
ATOM 739 N N . LEU A 1 97 ? 8.167 -14.387 -16.862 1.00 95.25 97 LEU A N 1
ATOM 740 C CA . LEU A 1 97 ? 9.087 -13.424 -17.456 1.00 95.25 97 LEU A CA 1
ATOM 741 C C . LEU A 1 97 ? 10.498 -13.669 -16.940 1.00 95.25 97 LEU A C 1
ATOM 743 O O . LEU A 1 97 ? 10.710 -13.861 -15.741 1.00 95.25 97 LEU A O 1
ATOM 747 N N . ASP A 1 98 ? 11.449 -13.571 -17.849 1.00 92.19 98 ASP A N 1
ATOM 748 C CA . ASP A 1 98 ? 12.877 -13.593 -17.608 1.00 92.19 98 ASP A CA 1
ATOM 749 C C . ASP A 1 98 ? 13.548 -12.399 -18.306 1.00 92.19 98 ASP A C 1
ATOM 751 O O . ASP A 1 98 ? 12.959 -11.723 -19.151 1.00 92.19 98 ASP A O 1
ATOM 755 N N . GLY A 1 99 ? 14.771 -12.080 -17.886 1.00 90.25 99 GLY A N 1
ATOM 756 C CA . GLY A 1 99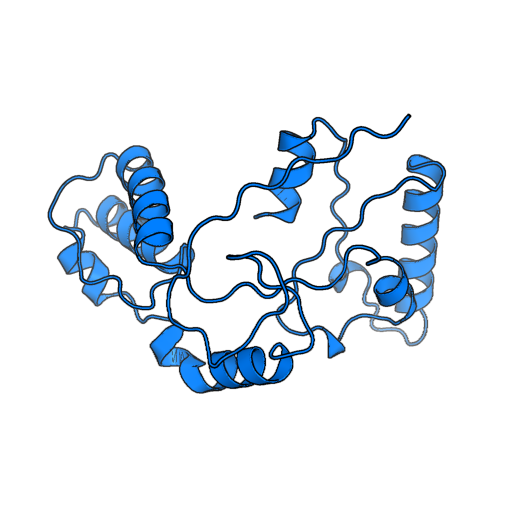 ? 15.558 -10.998 -18.473 1.00 90.25 99 GLY A CA 1
ATOM 757 C C . GLY A 1 99 ? 16.129 -10.012 -17.462 1.00 90.25 99 GLY A C 1
ATOM 758 O O . GLY A 1 99 ? 15.956 -10.133 -16.246 1.00 90.25 99 GLY A O 1
ATOM 759 N N . GLU A 1 100 ? 16.854 -9.034 -17.997 1.00 94.00 100 GLU A N 1
ATOM 760 C CA . GLU A 1 100 ? 17.480 -7.972 -17.219 1.00 94.00 100 GLU A CA 1
ATOM 761 C C . GLU A 1 100 ? 16.425 -7.033 -16.629 1.00 94.00 100 GLU A C 1
ATOM 763 O O . GLU A 1 100 ? 15.459 -6.647 -17.292 1.00 94.00 100 GLU A O 1
ATOM 768 N N . ARG A 1 101 ? 16.603 -6.668 -15.357 1.00 93.50 101 ARG A N 1
ATOM 769 C CA . ARG A 1 101 ? 15.675 -5.778 -14.659 1.00 93.50 101 ARG A CA 1
ATOM 770 C C . ARG A 1 101 ? 16.097 -4.319 -14.817 1.00 93.50 101 ARG A C 1
ATOM 772 O O . ARG A 1 101 ? 17.286 -4.025 -14.721 1.00 93.50 101 ARG A O 1
ATOM 779 N N . PRO A 1 102 ? 15.133 -3.399 -14.980 1.00 95.06 102 PRO A N 1
ATOM 780 C CA . PRO A 1 102 ? 15.411 -1.969 -14.975 1.00 95.06 102 PRO A CA 1
ATOM 781 C C . PRO A 1 102 ? 15.830 -1.488 -13.578 1.00 95.06 102 PRO A C 1
ATOM 783 O O . PRO A 1 102 ? 15.596 -2.165 -12.574 1.00 95.06 102 PRO A O 1
ATOM 786 N N . ASN A 1 103 ? 16.374 -0.269 -13.501 1.00 94.88 103 ASN A N 1
ATOM 787 C CA . ASN A 1 103 ? 16.521 0.417 -12.220 1.00 94.88 103 ASN A CA 1
ATOM 788 C C . ASN A 1 103 ? 15.129 0.720 -11.631 1.00 94.88 103 ASN A C 1
ATOM 790 O O . ASN A 1 103 ? 14.366 1.511 -12.188 1.00 94.88 103 ASN A O 1
ATOM 794 N N . ASP A 1 104 ? 14.821 0.089 -10.502 1.00 95.38 104 ASP A N 1
ATOM 795 C CA . ASP A 1 104 ? 13.532 0.161 -9.814 1.00 95.38 104 ASP A CA 1
ATOM 796 C C . ASP A 1 104 ? 13.547 1.095 -8.592 1.00 95.38 104 ASP A C 1
ATOM 798 O O . ASP A 1 104 ? 12.656 1.043 -7.737 1.00 95.38 104 ASP A O 1
ATOM 802 N N . GLU A 1 105 ? 14.574 1.936 -8.467 1.00 93.75 105 GLU A N 1
ATOM 803 C CA . GLU A 1 105 ? 14.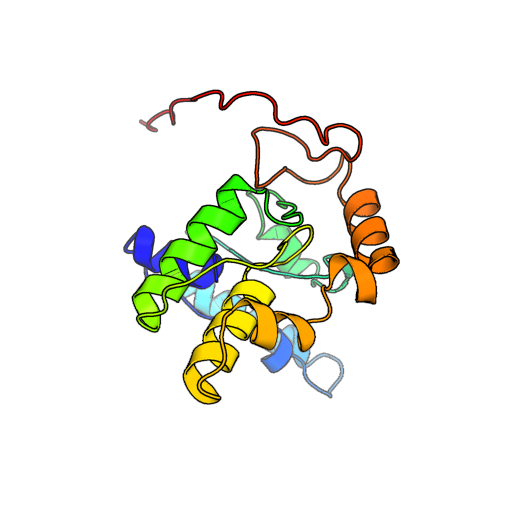716 2.839 -7.335 1.00 93.75 105 GLU A CA 1
ATOM 804 C C . GLU A 1 105 ? 13.497 3.762 -7.199 1.00 93.75 105 GLU A C 1
ATOM 806 O O . GLU A 1 105 ? 13.078 4.453 -8.131 1.00 93.75 105 GLU A O 1
ATOM 811 N N . GLY A 1 106 ? 12.900 3.747 -6.005 1.00 92.19 106 GLY A N 1
ATOM 812 C CA . GLY A 1 106 ? 11.702 4.522 -5.700 1.00 92.19 106 GLY A CA 1
ATOM 813 C C . GLY A 1 106 ? 10.422 3.994 -6.353 1.00 92.19 106 GLY A C 1
ATOM 814 O O . GLY A 1 106 ? 9.416 4.706 -6.333 1.00 92.19 106 GLY A O 1
ATOM 815 N N . TRP A 1 107 ? 10.434 2.782 -6.917 1.00 96.31 107 TRP A N 1
ATOM 816 C CA . TRP A 1 107 ? 9.224 2.118 -7.391 1.00 96.31 107 TRP A CA 1
ATOM 817 C C . TRP A 1 107 ? 8.448 1.490 -6.235 1.00 96.31 107 TRP A C 1
ATOM 819 O O . TRP A 1 107 ? 8.993 0.963 -5.267 1.00 96.31 107 TRP A O 1
ATOM 829 N N . THR A 1 108 ? 7.136 1.489 -6.377 1.00 95.94 108 THR A N 1
ATOM 830 C CA . THR A 1 108 ? 6.168 0.783 -5.552 1.00 95.94 108 THR A CA 1
ATOM 831 C C . THR A 1 108 ? 5.904 -0.609 -6.109 1.00 95.94 108 THR A C 1
ATOM 833 O O . THR A 1 108 ? 6.129 -0.909 -7.284 1.00 95.94 108 THR A O 1
ATOM 836 N N . GLY A 1 109 ? 5.292 -1.466 -5.290 1.00 94.56 109 GLY A N 1
ATOM 837 C CA . GLY A 1 109 ? 4.846 -2.772 -5.772 1.00 94.56 109 GLY A CA 1
ATOM 838 C C . GLY A 1 109 ? 3.798 -2.708 -6.892 1.00 94.56 109 GLY A C 1
ATOM 839 O O . GLY A 1 109 ? 3.648 -3.678 -7.634 1.00 94.56 109 GLY A O 1
ATOM 840 N N . ALA A 1 110 ? 3.076 -1.590 -7.035 1.00 95.31 110 ALA A N 1
ATOM 841 C CA . ALA A 1 110 ? 2.135 -1.388 -8.134 1.00 95.31 110 ALA A CA 1
ATOM 842 C C . ALA A 1 110 ? 2.857 -1.120 -9.463 1.00 95.31 110 ALA A C 1
ATOM 844 O O . ALA A 1 110 ? 2.446 -1.661 -10.486 1.00 95.31 110 ALA A O 1
ATOM 845 N N . GLU A 1 111 ? 3.946 -0.353 -9.439 1.00 97.44 111 GLU A N 1
ATOM 846 C CA . GLU A 1 111 ? 4.765 -0.061 -10.622 1.00 97.44 111 GLU A CA 1
ATOM 847 C C . GLU A 1 111 ? 5.542 -1.289 -11.088 1.00 97.44 111 GLU A C 1
ATOM 849 O O . GLU A 1 111 ? 5.502 -1.604 -12.274 1.00 97.44 111 GLU A O 1
ATOM 854 N N . ILE A 1 112 ? 6.132 -2.059 -10.163 1.00 97.69 112 ILE A N 1
ATOM 855 C CA . ILE A 1 112 ? 6.766 -3.350 -10.493 1.00 97.69 112 ILE A CA 1
ATOM 856 C C . ILE A 1 112 ? 5.747 -4.285 -11.158 1.00 97.69 112 ILE A C 1
ATOM 858 O O . ILE A 1 112 ? 6.002 -4.857 -12.218 1.00 97.69 112 ILE A O 1
ATOM 862 N N . ARG A 1 113 ? 4.549 -4.403 -10.569 1.00 97.56 113 ARG A N 1
ATOM 863 C CA . ARG A 1 113 ? 3.457 -5.196 -11.144 1.00 97.56 113 ARG A CA 1
ATOM 864 C C . ARG A 1 113 ? 3.097 -4.723 -12.550 1.00 97.56 113 ARG A C 1
ATOM 866 O O . ARG A 1 113 ? 2.859 -5.554 -13.422 1.00 97.56 113 ARG A O 1
ATOM 873 N N . GLU A 1 114 ? 2.958 -3.417 -12.739 1.00 97.38 114 GLU A N 1
ATOM 874 C CA . GLU A 1 114 ? 2.544 -2.827 -14.008 1.00 97.38 114 GLU A CA 1
ATOM 875 C C . GLU A 1 114 ? 3.609 -3.012 -15.091 1.00 97.38 114 GLU A C 1
ATOM 877 O O . GLU A 1 114 ? 3.248 -3.355 -16.215 1.00 97.38 114 GLU A O 1
ATOM 882 N N . CYS A 1 115 ? 4.890 -2.879 -14.742 1.00 97.69 115 CYS A N 1
ATOM 883 C CA . CYS A 1 115 ? 6.012 -3.166 -15.628 1.00 97.69 115 CYS A CA 1
ATOM 884 C C . CYS A 1 115 ? 5.963 -4.616 -16.122 1.00 97.69 115 CYS A C 1
ATOM 886 O O . CYS A 1 115 ? 5.805 -4.859 -17.316 1.00 97.69 115 CYS A O 1
ATOM 888 N N . CYS A 1 116 ? 5.937 -5.597 -15.215 1.00 97.75 116 CYS A N 1
ATOM 889 C CA . CYS A 1 116 ? 5.820 -7.000 -15.620 1.00 97.75 116 CYS A CA 1
ATOM 890 C C . CYS A 1 116 ? 4.545 -7.259 -16.444 1.00 97.75 116 CYS A C 1
ATOM 892 O O . CYS A 1 116 ? 4.562 -7.973 -17.445 1.00 97.75 116 CYS A O 1
ATOM 894 N N . ARG A 1 117 ? 3.414 -6.651 -16.065 1.00 97.62 117 ARG A N 1
ATOM 895 C CA . ARG A 1 117 ? 2.152 -6.814 -16.798 1.00 97.62 117 ARG A CA 1
ATOM 896 C C . ARG A 1 117 ? 2.246 -6.292 -18.233 1.00 97.62 117 ARG A C 1
ATOM 898 O O . ARG A 1 117 ? 1.653 -6.904 -19.121 1.00 97.62 117 ARG A O 1
ATOM 905 N N . LYS A 1 118 ? 2.897 -5.148 -18.450 1.00 97.06 118 LYS A N 1
ATOM 906 C CA . LYS A 1 118 ? 3.090 -4.538 -19.771 1.00 97.06 118 LYS A CA 1
ATOM 907 C C . LYS A 1 118 ? 4.069 -5.358 -20.605 1.00 97.06 118 LYS A C 1
ATOM 909 O O . LYS A 1 118 ? 3.695 -5.703 -21.720 1.00 97.06 118 LYS A O 1
ATOM 914 N N . ALA A 1 119 ? 5.216 -5.744 -20.043 1.00 97.50 119 ALA A N 1
ATOM 915 C CA . ALA A 1 119 ? 6.175 -6.649 -20.679 1.00 97.50 119 ALA A CA 1
ATOM 916 C C . ALA A 1 119 ? 5.481 -7.908 -21.220 1.00 97.50 119 ALA A C 1
ATOM 918 O O . ALA A 1 119 ? 5.522 -8.182 -22.416 1.00 97.50 119 ALA A O 1
ATOM 919 N N . TRP A 1 120 ? 4.700 -8.586 -20.372 1.00 97.56 120 TRP A N 1
ATOM 920 C CA . TRP A 1 120 ? 3.941 -9.772 -20.769 1.00 97.56 120 TRP A CA 1
ATOM 921 C C . TRP A 1 120 ? 2.855 -9.488 -21.820 1.00 97.56 120 TRP A C 1
ATOM 923 O O . TRP A 1 120 ? 2.715 -10.233 -22.783 1.00 97.56 120 TRP A O 1
ATOM 933 N N . ARG A 1 121 ? 2.061 -8.417 -21.660 1.00 97.31 121 ARG A N 1
ATOM 934 C CA . ARG A 1 121 ? 0.948 -8.121 -22.587 1.00 97.31 121 ARG A CA 1
ATOM 935 C C . ARG A 1 121 ? 1.398 -7.636 -23.958 1.00 97.31 121 ARG A C 1
ATOM 937 O O . ARG A 1 121 ? 0.675 -7.850 -24.925 1.00 97.31 121 ARG A O 1
ATOM 944 N N . LEU A 1 122 ? 2.499 -6.899 -24.005 1.00 96.50 122 LEU A N 1
ATOM 945 C CA . LEU A 1 122 ? 2.997 -6.239 -25.210 1.00 96.50 122 LEU A CA 1
ATOM 946 C C . LEU A 1 122 ? 4.177 -6.992 -25.830 1.00 96.50 122 LEU A C 1
ATOM 948 O O . LEU A 1 122 ? 4.689 -6.551 -26.852 1.00 96.50 122 LEU A O 1
ATOM 952 N N . ASN A 1 123 ? 4.576 -8.118 -25.230 1.00 95.81 123 ASN A N 1
ATOM 953 C CA . ASN A 1 123 ? 5.736 -8.904 -25.632 1.00 95.81 123 ASN A CA 1
ATOM 954 C C . ASN A 1 123 ? 7.017 -8.052 -25.715 1.00 95.81 123 ASN A C 1
ATOM 956 O O . ASN A 1 123 ? 7.766 -8.129 -26.686 1.00 95.81 123 ASN A O 1
ATOM 960 N N . LEU A 1 124 ? 7.215 -7.210 -24.699 1.00 95.75 124 LEU A N 1
ATOM 961 C CA . LEU A 1 124 ? 8.393 -6.360 -24.521 1.00 95.75 124 LEU A CA 1
ATOM 962 C C . LEU A 1 124 ? 9.314 -6.975 -23.469 1.00 95.75 124 LEU A C 1
ATOM 964 O O . LEU A 1 124 ? 8.860 -7.699 -22.578 1.00 95.75 124 LEU A O 1
ATOM 968 N N . SER A 1 125 ? 10.589 -6.608 -23.506 1.00 97.06 125 SER A N 1
ATOM 969 C CA . SER A 1 125 ? 11.495 -6.816 -22.379 1.00 97.06 125 SER A CA 1
ATOM 970 C C . SER A 1 125 ? 11.077 -5.979 -21.159 1.00 97.06 125 SER A C 1
ATOM 972 O O . SER A 1 125 ? 10.324 -5.001 -21.251 1.00 97.06 125 SER A O 1
ATOM 974 N N . LEU A 1 126 ? 11.576 -6.350 -19.976 1.00 97.19 126 LEU A N 1
ATOM 975 C CA . LEU A 1 126 ? 11.328 -5.594 -18.743 1.00 97.19 126 LEU A CA 1
ATOM 976 C C . LEU A 1 126 ? 11.907 -4.175 -18.807 1.00 97.19 126 LEU A C 1
ATOM 978 O O . LEU A 1 126 ? 11.323 -3.256 -18.237 1.00 97.19 126 LEU A O 1
ATOM 982 N N . THR A 1 127 ? 13.032 -3.992 -19.498 1.00 96.94 127 THR A N 1
ATOM 983 C CA . THR A 1 127 ? 13.683 -2.692 -19.686 1.00 96.94 127 THR A CA 1
ATOM 984 C C . THR A 1 127 ? 12.878 -1.793 -20.621 1.00 96.94 127 THR A C 1
ATOM 986 O O . THR A 1 127 ? 12.570 -0.670 -20.233 1.00 96.94 127 THR A O 1
ATOM 989 N N . GLU A 1 128 ? 12.423 -2.294 -21.774 1.00 96.81 128 GLU A N 1
ATOM 990 C CA . GLU A 1 128 ? 11.519 -1.550 -22.672 1.00 96.81 128 GLU A CA 1
ATOM 991 C C . GLU A 1 128 ? 10.202 -1.202 -21.974 1.00 96.81 128 GLU A C 1
ATOM 993 O O . GLU A 1 128 ? 9.692 -0.087 -22.064 1.00 96.81 128 GLU A O 1
ATOM 998 N N . SER A 1 129 ? 9.644 -2.143 -21.209 1.00 96.88 129 SER A N 1
ATOM 999 C CA . SER A 1 129 ? 8.426 -1.877 -20.453 1.00 96.88 129 SER A CA 1
ATOM 1000 C C . SER A 1 129 ? 8.613 -0.799 -19.377 1.00 96.88 129 SER A C 1
ATOM 1002 O O . SER A 1 129 ? 7.632 -0.136 -19.020 1.00 96.88 129 SER A O 1
ATOM 1004 N N . ALA A 1 130 ? 9.821 -0.643 -18.833 1.00 96.38 130 ALA A N 1
ATOM 1005 C CA . ALA A 1 130 ? 10.122 0.340 -17.798 1.00 96.38 130 ALA A CA 1
ATOM 1006 C C . ALA A 1 130 ? 10.061 1.779 -18.316 1.00 96.38 130 ALA A C 1
ATOM 1008 O O . ALA A 1 130 ? 9.749 2.683 -17.543 1.00 96.38 130 ALA A O 1
ATOM 1009 N N . GLU A 1 131 ? 10.278 1.995 -19.616 1.00 95.38 131 GLU A N 1
ATOM 1010 C CA . GLU A 1 131 ? 10.179 3.318 -20.249 1.00 95.38 131 GLU A CA 1
ATOM 1011 C C . GLU A 1 131 ? 8.767 3.915 -20.143 1.00 95.38 131 GLU A C 1
ATOM 1013 O O . GLU A 1 131 ? 8.585 5.132 -20.162 1.00 95.38 131 GLU A O 1
ATOM 1018 N N . TYR A 1 132 ? 7.758 3.062 -19.953 1.00 93.19 132 TYR A N 1
ATOM 1019 C CA . TYR A 1 132 ? 6.359 3.453 -19.787 1.00 93.19 132 TYR A CA 1
ATOM 1020 C C . TYR A 1 132 ? 5.918 3.551 -18.320 1.00 93.19 132 TYR A C 1
ATOM 1022 O O . TYR A 1 132 ? 4.713 3.554 -18.040 1.00 93.19 132 TYR A O 1
ATOM 1030 N N . ILE A 1 133 ? 6.866 3.592 -17.379 1.00 94.06 133 ILE A N 1
ATOM 1031 C CA . ILE A 1 133 ? 6.609 3.697 -15.942 1.00 94.06 133 ILE A CA 1
ATOM 1032 C C . ILE A 1 133 ? 7.138 5.035 -15.426 1.00 94.06 133 ILE A C 1
ATOM 1034 O O . ILE A 1 133 ? 8.330 5.323 -15.485 1.00 94.06 133 ILE A O 1
ATOM 1038 N N . VAL A 1 134 ? 6.241 5.843 -14.860 1.00 92.94 134 VAL A N 1
ATOM 1039 C CA . VAL A 1 134 ? 6.603 7.053 -14.111 1.00 92.94 134 VAL A CA 1
ATOM 1040 C C . VAL A 1 134 ? 6.421 6.753 -12.622 1.00 92.94 134 VAL A C 1
ATOM 1042 O O . VAL A 1 134 ? 5.278 6.587 -12.197 1.00 92.94 134 VAL A O 1
ATOM 1045 N N . PRO A 1 135 ? 7.506 6.677 -11.829 1.00 92.88 135 PRO A N 1
ATOM 1046 C CA . PRO A 1 135 ? 7.415 6.341 -10.414 1.00 92.88 135 PRO A CA 1
ATOM 1047 C C . PRO A 1 135 ? 6.693 7.421 -9.608 1.00 92.88 135 PRO A C 1
ATOM 1049 O O . PRO A 1 135 ? 6.965 8.615 -9.770 1.00 92.88 135 PRO A O 1
ATOM 1052 N N . VAL A 1 136 ? 5.864 7.011 -8.651 1.00 91.00 136 VAL A N 1
ATOM 1053 C CA . VAL A 1 136 ? 5.155 7.900 -7.723 1.00 91.00 136 VAL A CA 1
ATOM 1054 C C . VAL A 1 136 ? 6.121 8.700 -6.855 1.00 91.00 136 VAL A C 1
ATOM 1056 O O . VAL A 1 136 ? 5.831 9.837 -6.490 1.00 91.00 136 VAL A O 1
ATOM 1059 N N . SER A 1 137 ? 7.306 8.142 -6.589 1.00 91.56 137 SER A N 1
ATOM 1060 C CA . SER A 1 137 ? 8.413 8.835 -5.925 1.00 91.56 137 SER A CA 1
ATOM 1061 C C . SER A 1 137 ? 8.870 10.085 -6.675 1.00 91.56 137 SER A C 1
ATOM 1063 O O . SER A 1 137 ? 9.385 11.005 -6.048 1.00 91.56 137 SER A O 1
ATOM 1065 N N . ARG A 1 138 ? 8.644 10.150 -7.994 1.00 90.94 138 ARG A N 1
ATOM 1066 C CA . ARG A 1 138 ? 8.888 11.336 -8.821 1.00 90.94 138 ARG A CA 1
ATOM 1067 C C . ARG A 1 138 ? 7.623 12.164 -9.009 1.00 90.94 138 ARG A C 1
ATOM 1069 O O . ARG A 1 138 ? 7.649 13.366 -8.780 1.00 90.94 138 ARG A O 1
ATOM 1076 N N . SER A 1 139 ? 6.513 11.544 -9.414 1.00 90.94 139 SER A N 1
ATOM 1077 C CA . SER A 1 139 ? 5.299 12.289 -9.781 1.00 90.94 139 SER A CA 1
ATOM 1078 C C . SER A 1 139 ? 4.549 12.895 -8.590 1.00 90.94 139 SER A C 1
ATOM 1080 O O . SER A 1 139 ? 3.776 13.829 -8.776 1.00 90.94 139 SER A O 1
ATOM 1082 N N . ALA A 1 140 ? 4.735 12.361 -7.380 1.00 92.06 140 ALA A N 1
ATOM 1083 C CA . ALA A 1 140 ? 4.056 12.802 -6.161 1.00 92.06 140 ALA A CA 1
ATOM 1084 C C . ALA A 1 140 ? 5.028 12.972 -4.978 1.00 92.06 140 ALA A C 1
ATOM 1086 O O . ALA A 1 140 ? 4.643 12.773 -3.823 1.00 92.06 140 ALA A O 1
ATOM 1087 N N . ALA A 1 141 ? 6.280 13.352 -5.261 1.00 91.50 141 ALA A N 1
ATOM 1088 C CA . ALA A 1 141 ? 7.337 13.530 -4.262 1.00 91.50 141 ALA A CA 1
ATOM 1089 C C . ALA A 1 141 ? 6.897 14.417 -3.081 1.00 91.50 141 ALA A C 1
ATOM 1091 O O . ALA A 1 141 ? 7.035 14.020 -1.924 1.00 91.50 141 ALA A O 1
ATOM 1092 N N . ASP A 1 142 ? 6.274 15.564 -3.368 1.00 93.19 142 ASP A N 1
ATOM 1093 C CA . ASP A 1 142 ? 5.810 16.509 -2.343 1.00 93.19 142 ASP A CA 1
ATOM 1094 C C . ASP A 1 142 ? 4.740 15.906 -1.424 1.00 93.19 142 ASP A C 1
ATOM 1096 O O . ASP A 1 142 ? 4.725 16.155 -0.218 1.00 93.19 142 ASP A O 1
ATOM 1100 N N . GLN A 1 143 ? 3.848 15.078 -1.976 1.00 90.50 143 GLN A N 1
ATOM 1101 C CA . GLN A 1 143 ? 2.807 14.408 -1.193 1.00 90.50 143 GLN A CA 1
ATOM 1102 C C . GLN A 1 143 ? 3.412 13.338 -0.281 1.00 90.50 143 GLN A C 1
ATOM 1104 O O . GLN A 1 143 ? 3.014 13.226 0.878 1.00 90.50 143 GLN A O 1
ATOM 1109 N N . ILE A 1 144 ? 4.394 12.579 -0.778 1.00 91.38 144 ILE A N 1
ATOM 1110 C CA . ILE A 1 144 ? 5.124 11.585 0.020 1.00 91.38 144 ILE A CA 1
ATOM 1111 C C . ILE A 1 144 ? 5.846 12.278 1.175 1.00 91.38 144 ILE A C 1
ATOM 1113 O O . ILE A 1 144 ? 5.747 11.839 2.319 1.00 91.38 144 ILE A O 1
ATOM 1117 N N . GLU A 1 145 ? 6.518 13.392 0.900 1.00 92.50 145 GLU A N 1
ATOM 1118 C CA . GLU A 1 145 ? 7.231 14.156 1.918 1.00 92.50 145 GLU A CA 1
ATOM 1119 C C . GLU A 1 145 ? 6.275 14.747 2.967 1.00 92.50 145 GLU A C 1
ATOM 1121 O O . GLU A 1 145 ? 6.530 14.655 4.170 1.00 92.50 145 GLU A O 1
ATOM 1126 N N . ALA A 1 146 ? 5.120 15.272 2.550 1.00 91.56 146 ALA A N 1
ATOM 1127 C CA . ALA A 1 146 ? 4.084 15.731 3.473 1.00 91.56 146 ALA A CA 1
ATOM 1128 C C . ALA A 1 146 ? 3.576 14.600 4.387 1.00 91.56 146 ALA A C 1
ATOM 1130 O O . ALA A 1 146 ? 3.442 14.790 5.600 1.00 91.56 146 ALA A O 1
ATOM 1131 N N . LEU A 1 147 ? 3.347 13.406 3.830 1.00 91.06 147 LEU A N 1
ATOM 1132 C CA . LEU A 1 147 ? 2.929 12.227 4.591 1.00 91.06 147 LEU A CA 1
ATOM 1133 C C . LEU A 1 147 ? 4.006 11.765 5.579 1.00 91.06 147 LEU A C 1
ATOM 1135 O O . LEU A 1 147 ? 3.692 11.486 6.739 1.00 91.06 147 LEU A O 1
ATOM 1139 N N . ARG A 1 148 ? 5.274 11.742 5.158 1.00 93.06 148 ARG A N 1
ATOM 1140 C CA . ARG A 1 148 ? 6.418 11.415 6.019 1.00 93.06 148 ARG A CA 1
ATOM 1141 C C . ARG A 1 148 ? 6.534 12.383 7.193 1.00 93.06 148 ARG A C 1
ATOM 1143 O O . ARG A 1 148 ? 6.655 11.941 8.334 1.00 93.06 148 ARG A O 1
ATOM 1150 N N . ARG A 1 149 ? 6.418 13.692 6.947 1.00 93.06 149 ARG A N 1
ATOM 1151 C CA . ARG A 1 149 ? 6.424 14.724 8.001 1.00 93.06 149 ARG A CA 1
ATOM 1152 C C . ARG A 1 149 ? 5.266 14.560 8.976 1.00 93.06 149 ARG A C 1
ATOM 1154 O O . ARG A 1 149 ? 5.460 14.684 10.180 1.00 93.06 149 ARG A O 1
ATOM 1161 N N . GLN A 1 150 ? 4.072 14.252 8.472 1.00 90.62 150 GLN A N 1
ATOM 1162 C CA . GLN A 1 150 ? 2.909 13.999 9.319 1.00 90.62 150 GLN A CA 1
ATOM 1163 C C . GLN A 1 150 ? 3.085 12.742 10.185 1.00 90.62 150 GLN A C 1
ATOM 1165 O O . GLN A 1 150 ? 2.591 12.703 11.312 1.00 90.62 150 GLN A O 1
ATOM 1170 N N . ALA A 1 151 ? 3.755 11.715 9.664 1.00 91.25 151 ALA A N 1
ATOM 1171 C CA . ALA A 1 151 ? 3.967 10.451 10.356 1.00 91.25 151 ALA A CA 1
ATOM 1172 C C . ALA A 1 151 ? 5.121 10.490 11.367 1.00 91.25 151 ALA A C 1
ATOM 1174 O O . ALA A 1 151 ? 5.069 9.779 12.374 1.00 91.25 151 ALA A O 1
ATOM 1175 N N . SER A 1 152 ? 6.152 11.296 11.102 1.00 93.19 152 SER A N 1
ATOM 1176 C CA . SER A 1 152 ? 7.375 11.365 11.906 1.00 93.19 152 SER A CA 1
ATOM 1177 C C . SER A 1 152 ? 7.064 11.663 13.374 1.00 93.19 152 SER A C 1
ATOM 1179 O O . SER A 1 152 ? 6.371 12.630 13.694 1.00 93.19 152 SER A O 1
ATOM 1181 N N . GLY A 1 153 ? 7.517 10.793 14.277 1.00 91.00 153 GLY A N 1
ATOM 1182 C CA . GLY A 1 153 ? 7.277 10.909 15.720 1.00 91.00 153 GLY A CA 1
ATOM 1183 C C . GLY A 1 153 ? 5.841 10.609 16.174 1.00 91.00 153 GLY A C 1
ATOM 1184 O O . GLY A 1 153 ? 5.572 10.634 17.373 1.00 91.00 153 GLY A O 1
ATOM 1185 N N . ARG A 1 154 ? 4.910 10.328 15.252 1.00 89.44 154 ARG A N 1
ATOM 1186 C CA . ARG A 1 154 ? 3.471 10.180 15.541 1.00 89.44 154 ARG A CA 1
ATOM 1187 C C . ARG A 1 154 ? 2.930 8.791 15.229 1.00 89.44 154 ARG A C 1
ATOM 1189 O O . ARG A 1 154 ? 2.011 8.343 15.910 1.00 89.44 154 ARG A O 1
ATOM 1196 N N . PHE A 1 155 ? 3.466 8.126 14.207 1.00 92.31 155 PHE A N 1
ATOM 1197 C CA . PHE A 1 155 ? 3.029 6.800 13.755 1.00 92.31 155 PHE A CA 1
ATOM 1198 C C . PHE A 1 155 ? 4.113 5.747 13.992 1.00 92.31 155 PHE A C 1
ATOM 1200 O O . PHE A 1 155 ? 5.291 6.066 14.121 1.00 92.31 155 PHE A O 1
ATOM 1207 N N . LEU A 1 156 ? 3.719 4.477 14.040 1.00 92.94 156 LEU A N 1
ATOM 1208 C CA . LEU A 1 156 ? 4.640 3.343 14.086 1.00 92.94 156 LEU A CA 1
ATOM 1209 C C . LEU A 1 156 ? 5.213 3.083 12.692 1.00 92.94 156 LEU A C 1
ATOM 1211 O O . LEU A 1 156 ? 4.520 3.270 11.694 1.00 92.94 156 LEU A O 1
ATOM 1215 N N . SER A 1 157 ? 6.461 2.634 12.600 1.00 92.38 157 SER A N 1
ATOM 1216 C CA . SER A 1 157 ? 7.002 2.167 11.324 1.00 92.38 157 SER A CA 1
ATOM 1217 C C . SER A 1 157 ? 6.467 0.770 11.005 1.00 92.38 157 SER A C 1
ATOM 1219 O O . SER A 1 157 ? 6.431 -0.100 11.872 1.00 92.38 157 SER A O 1
ATOM 1221 N N . ALA A 1 158 ? 6.056 0.546 9.756 1.00 91.69 158 ALA A N 1
ATOM 1222 C CA . ALA A 1 158 ? 5.691 -0.791 9.289 1.00 91.69 158 ALA A CA 1
ATOM 1223 C C . ALA A 1 158 ? 6.907 -1.659 8.915 1.00 91.69 158 ALA A C 1
ATOM 1225 O O . ALA A 1 158 ? 6.806 -2.882 8.925 1.00 91.69 158 ALA A O 1
ATOM 1226 N N . ALA A 1 159 ? 8.045 -1.036 8.593 1.00 88.50 159 ALA A N 1
ATOM 1227 C CA . ALA A 1 159 ? 9.247 -1.728 8.125 1.00 88.50 159 ALA A CA 1
ATOM 1228 C C . ALA A 1 159 ? 10.190 -2.141 9.267 1.00 88.50 159 ALA A C 1
ATOM 1230 O O . ALA A 1 159 ? 10.983 -3.069 9.122 1.00 88.50 159 ALA A O 1
ATOM 1231 N N . ARG A 1 160 ? 10.131 -1.454 10.413 1.00 87.81 160 ARG A N 1
ATOM 1232 C CA . ARG A 1 160 ? 11.009 -1.7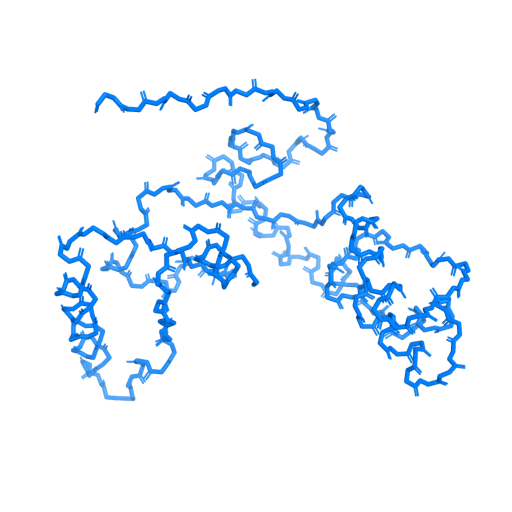20 11.559 1.00 87.81 160 ARG A CA 1
ATOM 1233 C C . ARG A 1 160 ? 10.298 -1.488 12.891 1.00 87.81 160 ARG A C 1
ATOM 1235 O O . ARG A 1 160 ? 9.358 -0.698 12.944 1.00 87.81 160 ARG A O 1
ATOM 1242 N N . PRO A 1 161 ? 10.757 -2.121 13.982 1.00 90.56 161 PRO A N 1
ATOM 1243 C CA . PRO A 1 161 ? 10.193 -1.881 15.304 1.00 90.56 161 PRO A CA 1
ATOM 1244 C C . PRO A 1 161 ? 10.342 -0.417 15.743 1.00 90.56 161 PRO A C 1
ATOM 1246 O O . PRO A 1 161 ? 11.432 0.150 15.675 1.00 90.56 161 PRO A O 1
ATOM 1249 N N . GLY A 1 162 ? 9.259 0.164 16.264 1.00 91.69 162 GLY A N 1
ATOM 1250 C CA . GLY A 1 162 ? 9.260 1.484 16.898 1.00 91.69 162 GLY A CA 1
ATOM 1251 C C . GLY A 1 162 ? 8.547 2.580 16.105 1.00 91.69 162 GLY A C 1
ATOM 1252 O O . GLY A 1 162 ? 7.809 2.327 15.152 1.00 91.69 162 GLY A O 1
ATOM 1253 N N . VAL A 1 163 ? 8.736 3.819 16.558 1.00 92.81 163 VAL A N 1
ATOM 1254 C CA . VAL A 1 163 ? 8.123 5.019 15.974 1.00 92.81 163 VAL A CA 1
ATOM 1255 C C . VAL A 1 163 ? 8.808 5.357 14.649 1.00 92.81 163 VAL A C 1
ATOM 1257 O O . VAL A 1 163 ? 10.030 5.283 14.527 1.00 92.81 163 VAL A O 1
ATOM 1260 N N . PHE A 1 164 ? 8.020 5.729 13.644 1.00 93.44 164 PHE A N 1
ATOM 1261 C CA . PHE A 1 164 ? 8.525 6.197 12.363 1.00 93.44 164 PHE A CA 1
ATOM 1262 C C . PHE A 1 164 ? 9.254 7.538 12.527 1.00 93.44 164 PHE A C 1
ATOM 1264 O O . PHE A 1 164 ? 8.752 8.455 13.176 1.00 93.44 164 PHE A O 1
ATOM 1271 N N . SER A 1 165 ? 10.431 7.659 11.913 1.00 90.38 165 SER A N 1
ATOM 1272 C CA . SER A 1 165 ? 11.214 8.895 11.850 1.00 90.38 165 SER A CA 1
ATOM 1273 C C . SER A 1 165 ? 11.811 9.053 10.457 1.00 90.38 165 SER A C 1
ATOM 1275 O O . SER A 1 165 ? 12.316 8.087 9.878 1.00 90.38 165 SER A O 1
ATOM 1277 N N . THR A 1 166 ? 11.772 10.282 9.948 1.00 83.06 166 THR A N 1
ATOM 1278 C CA . THR A 1 166 ? 12.316 10.685 8.644 1.00 83.06 166 THR A CA 1
ATOM 1279 C C . THR A 1 166 ? 13.840 10.614 8.577 1.00 83.06 166 THR A C 1
ATOM 1281 O O . THR A 1 166 ? 14.400 10.379 7.509 1.00 83.06 166 THR A O 1
ATOM 1284 N N . GLU A 1 167 ? 14.517 10.768 9.716 1.00 70.12 167 GLU A N 1
ATOM 1285 C CA . GLU A 1 167 ? 15.983 10.838 9.805 1.00 70.12 167 GLU A CA 1
ATOM 1286 C C . GLU A 1 167 ? 16.660 9.469 9.679 1.00 70.12 167 GLU A C 1
ATOM 1288 O O . GLU A 1 167 ? 17.854 9.375 9.415 1.00 70.12 167 GLU A O 1
ATOM 1293 N N . SER A 1 168 ? 15.910 8.381 9.849 1.00 55.88 168 SER A N 1
ATOM 1294 C CA . SER A 1 168 ? 16.469 7.028 9.889 1.00 55.88 168 SER A CA 1
ATOM 1295 C C . SER A 1 168 ? 16.198 6.247 8.604 1.00 55.88 168 SER A C 1
ATOM 1297 O O . SER A 1 168 ? 15.637 5.155 8.617 1.00 55.88 168 SER A O 1
ATOM 1299 N N . HIS A 1 169 ? 16.676 6.809 7.492 1.00 51.19 169 HIS A N 1
ATOM 1300 C CA . HIS A 1 169 ? 16.858 6.119 6.207 1.00 51.19 169 HIS A CA 1
ATOM 1301 C C . HIS A 1 169 ? 18.066 5.151 6.202 1.00 51.19 169 HIS A C 1
ATOM 1303 O O . HIS A 1 169 ? 18.467 4.667 5.150 1.00 51.19 169 HIS A O 1
ATOM 1309 N N . SER A 1 170 ? 18.653 4.837 7.364 1.00 37.31 170 SER A N 1
ATOM 1310 C CA . SER A 1 170 ? 19.638 3.756 7.493 1.00 37.31 170 SER A CA 1
ATOM 1311 C C . SER A 1 170 ? 18.950 2.463 7.947 1.00 37.31 170 SER A C 1
ATOM 1313 O O . SER A 1 170 ? 18.277 2.478 8.984 1.00 37.31 170 SER A O 1
ATOM 1315 N N . PRO A 1 171 ? 19.104 1.341 7.219 1.00 40.38 171 PRO A N 1
ATOM 1316 C CA . PRO A 1 171 ? 18.518 0.066 7.609 1.00 40.38 171 PRO A CA 1
ATOM 1317 C C . PRO A 1 171 ? 19.263 -0.474 8.836 1.00 40.38 171 PRO A C 1
ATOM 1319 O O . PRO A 1 171 ? 20.365 -1.005 8.731 1.00 40.38 171 PRO A O 1
ATOM 1322 N N . ALA A 1 172 ? 18.680 -0.317 10.025 1.00 40.28 172 ALA A N 1
ATOM 1323 C CA . ALA A 1 172 ? 19.216 -0.904 11.250 1.00 40.28 172 ALA A CA 1
ATOM 1324 C C . ALA A 1 172 ? 18.465 -2.199 11.600 1.00 40.28 172 ALA A C 1
ATOM 1326 O O . ALA A 1 172 ? 17.276 -2.176 11.915 1.00 40.28 172 ALA A O 1
ATOM 1327 N N . ALA A 1 173 ? 19.221 -3.297 11.497 1.00 40.06 173 ALA A N 1
ATOM 1328 C CA . ALA A 1 173 ? 19.061 -4.665 11.996 1.00 40.06 173 ALA A CA 1
ATOM 1329 C C . ALA A 1 173 ? 17.706 -5.101 12.598 1.00 40.06 173 ALA A C 1
ATOM 1331 O O . ALA A 1 173 ? 17.228 -4.587 13.609 1.00 40.06 173 ALA A O 1
ATOM 1332 N N . SER A 1 174 ? 17.180 -6.190 12.027 1.00 39.97 174 SER A N 1
ATOM 1333 C CA . SER A 1 174 ? 16.054 -6.982 12.530 1.00 39.97 174 SER A CA 1
ATOM 1334 C C . SER A 1 174 ? 16.295 -7.476 13.965 1.00 39.97 174 SER A C 1
ATOM 1336 O O . SER A 1 174 ? 16.975 -8.473 14.208 1.00 39.97 174 SER A O 1
ATOM 1338 N N . GLY A 1 175 ? 15.725 -6.771 14.941 1.00 36.56 175 GLY A N 1
ATOM 1339 C CA . GLY A 1 175 ? 15.618 -7.243 16.316 1.00 36.56 175 GLY A CA 1
ATOM 1340 C C . GLY A 1 175 ? 14.411 -8.167 16.468 1.00 36.56 175 GLY A C 1
ATOM 1341 O O . GLY A 1 175 ? 13.281 -7.693 16.578 1.00 36.56 175 GLY A O 1
ATOM 1342 N N . ARG A 1 176 ? 14.640 -9.485 16.506 1.00 46.03 176 ARG A N 1
ATOM 1343 C CA . ARG A 1 176 ? 13.643 -10.484 16.938 1.00 46.03 176 ARG A CA 1
ATOM 1344 C C . ARG A 1 176 ? 13.088 -10.106 18.316 1.00 46.03 176 ARG A C 1
ATOM 1346 O O . ARG A 1 176 ? 13.867 -9.946 19.255 1.00 46.03 176 ARG A O 1
ATOM 1353 N N . ARG A 1 177 ? 11.761 -10.066 18.479 1.00 55.56 177 ARG A N 1
ATOM 1354 C CA . ARG A 1 177 ? 11.132 -10.172 19.806 1.00 55.56 177 ARG A CA 1
ATOM 1355 C C . ARG A 1 177 ? 9.959 -11.141 19.804 1.00 55.56 177 ARG A C 1
ATOM 1357 O O . ARG A 1 177 ? 9.124 -11.130 18.906 1.00 55.56 177 ARG A O 1
ATOM 1364 N N . ALA A 1 178 ? 9.973 -11.980 20.835 1.00 43.56 178 ALA A N 1
ATOM 1365 C CA . ALA A 1 178 ? 8.976 -12.975 21.170 1.00 43.56 178 ALA A CA 1
ATOM 1366 C C . ALA A 1 178 ? 7.639 -12.306 21.509 1.00 43.56 178 ALA A C 1
ATOM 1368 O O . ALA A 1 178 ? 7.592 -11.371 22.312 1.00 43.56 178 ALA A O 1
ATOM 1369 N N . PHE A 1 179 ? 6.559 -12.810 20.916 1.00 40.69 179 PHE A N 1
ATOM 1370 C CA . PHE A 1 179 ? 5.223 -12.607 21.458 1.00 40.69 179 PHE A CA 1
ATOM 1371 C C . PHE A 1 179 ? 5.183 -13.252 22.848 1.00 40.69 179 PHE A C 1
ATOM 1373 O O . PHE A 1 179 ? 5.630 -14.386 23.012 1.00 40.69 179 PHE A O 1
ATOM 1380 N N . ARG A 1 180 ? 4.684 -12.531 23.857 1.00 42.94 180 ARG A N 1
ATOM 1381 C CA . ARG A 1 180 ? 4.258 -13.177 25.101 1.00 42.94 180 ARG A CA 1
ATOM 1382 C C . ARG A 1 180 ? 2.939 -13.882 24.805 1.00 42.94 180 ARG A C 1
ATOM 1384 O O . ARG A 1 180 ? 1.973 -13.211 24.448 1.00 42.94 180 ARG A O 1
ATOM 1391 N N . GLU A 1 181 ? 2.932 -15.204 24.931 1.00 40.62 181 GLU A N 1
ATOM 1392 C CA . GLU A 1 181 ? 1.700 -15.980 25.050 1.00 40.62 181 GLU A CA 1
ATOM 1393 C C . GLU A 1 181 ? 0.952 -15.483 26.292 1.00 40.62 181 GLU A C 1
ATOM 1395 O O . GLU A 1 181 ? 1.529 -15.348 27.372 1.00 40.62 181 GLU A O 1
ATOM 1400 N N . THR A 1 182 ? -0.300 -15.092 26.095 1.00 48.94 182 THR A N 1
ATOM 1401 C CA . THR A 1 182 ? -1.219 -14.724 27.170 1.00 48.94 182 THR A CA 1
ATOM 1402 C C . THR A 1 182 ? -1.700 -15.993 27.866 1.00 48.94 182 THR A C 1
ATOM 1404 O O . THR A 1 182 ? -2.103 -16.927 27.173 1.00 48.94 182 THR A O 1
ATOM 1407 N N . GLU A 1 183 ? -1.637 -15.988 29.201 1.00 37.81 183 GLU A N 1
ATOM 1408 C CA . GLU A 1 183 ? -2.258 -16.966 30.113 1.00 37.81 183 GLU A CA 1
ATOM 1409 C C . GLU A 1 183 ? -3.753 -17.190 29.838 1.00 37.81 183 GLU A C 1
ATOM 1411 O O . GLU A 1 183 ? -4.440 -16.222 29.423 1.00 37.81 183 GLU A O 1
#

pLDDT: mean 83.47, std 15.74, range [36.56, 97.75]

Foldseek 3Di:
DCLVVVCVVVVHDHDDDDLVVLDDPDVPSSVVSVVVVVVVVCVVCVNPDDDDDDDLDPVPDDPVVVVRNPVFAEDDAADDPVRVVVLLVVLCVVLVDDDDADPQPQAHSVQSNQLSVCCSVVVHHSHVSCVVGDHCCPVVVVSSVVSLVVQAPGGAYPVAGDGRHPVPPDDDDDDDDDDPDDD

Radius of gyration: 20.07 Å; chains: 1; bounding box: 48×35×56 Å

Sequence (183 aa):
MIAKAAGNTAGIPTVAFDLSAMQSSLVGGSGERLRAALQVVDAISQGKSLWIATCNSITSLPPELRRRYTQGTFFFDLPSAEEREAIWKIYLVKWNLDGERPNDEGWTGAEIRECCRKAWRLNLSLTESAEYIVPVSRSAADQIEALRRQASGRFLSAARPGVFSTESHSPAASGRRAFRETE